Protein AF-A0A6L6CY96-F1 (afdb_monomer_lite)

Radius of gyration: 15.55 Å; chains: 1; bounding box: 27×27×43 Å

Sequence (72 aa):
MAVPVLTNEQRIAASAKAVEVRTKRAALRRQLKESKVTFTEVLSVADSDDIVSGMRVVTILESLPGIGKIKA

Foldseek 3Di:
DDDDDDDPVSVVVVVVVVVVLVVVLVVLLVCQLVVVADPVRLVVCCVVDPSSVPDDPLSSQCSHPPGHPVND

Structure (mmCIF, N/CA/C/O backbone):
data_AF-A0A6L6CY96-F1
#
_entry.id   AF-A0A6L6CY96-F1
#
loop_
_atom_site.group_PDB
_atom_site.id
_atom_site.type_symbol
_atom_site.label_atom_id
_atom_site.label_alt_id
_atom_site.label_comp_id
_atom_site.label_asym_id
_atom_site.label_entity_id
_atom_site.label_seq_id
_atom_site.pdbx_PDB_ins_code
_atom_site.Cartn_x
_atom_site.Cartn_y
_atom_site.Cartn_z
_atom_site.occupancy
_atom_site.B_iso_or_equiv
_atom_site.auth_seq_id
_atom_site.auth_comp_id
_atom_site.auth_asym_id
_atom_site.auth_atom_id
_atom_site.pdbx_PDB_model_num
ATOM 1 N N . MET A 1 1 ? -6.251 -15.985 -28.614 1.00 48.47 1 MET A N 1
ATOM 2 C CA . MET A 1 1 ? -5.491 -14.853 -29.190 1.00 48.47 1 MET A CA 1
ATOM 3 C C . MET A 1 1 ? -4.069 -14.942 -28.653 1.00 48.47 1 MET A C 1
ATOM 5 O O . MET A 1 1 ? -3.924 -15.162 -27.457 1.00 48.47 1 MET A O 1
ATOM 9 N N . ALA A 1 2 ? -3.056 -14.929 -29.523 1.00 57.22 2 ALA A N 1
ATOM 10 C CA . ALA A 1 2 ? -1.666 -15.228 -29.166 1.00 57.22 2 ALA A CA 1
ATOM 11 C C . ALA A 1 2 ? -1.102 -14.207 -28.164 1.00 57.22 2 ALA A C 1
ATOM 13 O O . ALA A 1 2 ? -1.268 -13.002 -28.343 1.00 57.22 2 ALA A O 1
ATOM 14 N N . VAL A 1 3 ? -0.455 -14.699 -27.106 1.00 64.50 3 VAL A N 1
ATOM 15 C CA . VAL A 1 3 ? 0.179 -13.863 -26.082 1.00 64.50 3 VAL A CA 1
ATOM 16 C C . VAL A 1 3 ? 1.407 -13.191 -26.709 1.00 64.50 3 VAL A C 1
ATOM 18 O O . VAL A 1 3 ? 2.260 -13.904 -27.242 1.00 64.50 3 VAL A O 1
ATOM 21 N N . PRO A 1 4 ? 1.523 -11.853 -26.678 1.00 71.31 4 PRO A N 1
ATOM 22 C CA . PRO A 1 4 ? 2.709 -11.174 -27.176 1.00 71.31 4 PRO A CA 1
ATOM 23 C C . PRO A 1 4 ? 3.931 -11.604 -26.357 1.00 71.31 4 PRO A C 1
ATOM 25 O O . PRO A 1 4 ? 3.959 -11.484 -25.130 1.00 71.31 4 PRO A O 1
ATOM 28 N N . VAL A 1 5 ? 4.941 -12.138 -27.042 1.00 72.69 5 VAL A N 1
ATOM 29 C CA . VAL A 1 5 ? 6.199 -12.559 -26.424 1.00 72.69 5 VAL A CA 1
ATOM 30 C C . VAL A 1 5 ? 7.029 -11.304 -26.172 1.00 72.69 5 VAL A C 1
ATOM 32 O O . VAL A 1 5 ? 7.599 -10.727 -27.093 1.00 72.69 5 VAL A O 1
ATOM 35 N N . LEU A 1 6 ? 7.052 -10.852 -24.917 1.00 67.69 6 LEU A N 1
ATOM 36 C CA . LEU A 1 6 ? 7.858 -9.712 -24.475 1.00 67.69 6 LEU A CA 1
ATOM 37 C C . LEU A 1 6 ? 9.339 -9.957 -24.782 1.00 67.69 6 LEU A C 1
ATOM 39 O O . LEU A 1 6 ? 9.902 -10.973 -24.356 1.00 67.69 6 LEU A O 1
ATOM 43 N N . THR A 1 7 ? 9.977 -8.997 -25.451 1.00 81.56 7 THR A N 1
ATOM 44 C CA . THR A 1 7 ? 11.438 -8.976 -25.584 1.00 81.56 7 THR A CA 1
ATOM 45 C C . THR A 1 7 ? 12.080 -8.810 -24.201 1.00 81.56 7 THR A C 1
ATOM 47 O O . THR A 1 7 ? 11.464 -8.283 -23.267 1.00 81.56 7 THR A O 1
ATOM 50 N N . ASN A 1 8 ? 13.322 -9.274 -24.028 1.00 79.12 8 ASN A N 1
ATOM 51 C CA . ASN A 1 8 ? 14.009 -9.206 -22.730 1.00 79.12 8 ASN A CA 1
ATOM 52 C C . ASN A 1 8 ? 14.078 -7.768 -22.181 1.00 79.12 8 ASN A C 1
ATOM 54 O O . ASN A 1 8 ? 13.886 -7.555 -20.986 1.00 79.12 8 ASN A O 1
ATOM 58 N N . GLU A 1 9 ? 14.250 -6.779 -23.057 1.00 78.69 9 GLU A N 1
ATOM 59 C CA . GLU A 1 9 ? 14.266 -5.356 -22.704 1.00 78.69 9 GLU A CA 1
ATOM 60 C C . GLU A 1 9 ? 12.909 -4.864 -22.181 1.00 78.69 9 GLU A C 1
ATOM 62 O O . GLU A 1 9 ? 12.839 -4.205 -21.142 1.00 78.69 9 GLU A O 1
ATOM 67 N N . GLN A 1 10 ? 11.807 -5.248 -22.834 1.00 79.50 10 GLN A N 1
ATOM 68 C CA . GLN A 1 10 ? 10.458 -4.902 -22.377 1.00 79.50 10 GLN A CA 1
ATOM 69 C C . GLN A 1 10 ? 10.125 -5.566 -21.038 1.00 79.50 10 GLN A C 1
ATOM 71 O O . GLN A 1 10 ? 9.433 -4.973 -20.209 1.00 79.50 10 GLN A O 1
ATOM 76 N N . ARG A 1 11 ? 10.647 -6.774 -20.788 1.00 79.38 11 ARG A N 1
ATOM 77 C CA . ARG A 1 11 ? 10.487 -7.466 -19.502 1.00 79.38 11 ARG A CA 1
ATOM 78 C C . ARG A 1 11 ? 11.207 -6.729 -18.375 1.00 79.38 11 ARG A C 1
ATOM 80 O O . ARG A 1 11 ? 10.622 -6.546 -17.309 1.00 79.38 11 ARG A O 1
ATOM 87 N N . ILE A 1 12 ? 12.440 -6.280 -18.613 1.00 81.81 12 ILE A N 1
ATOM 88 C CA . ILE A 1 12 ? 13.209 -5.497 -17.636 1.00 81.81 12 ILE A CA 1
ATOM 89 C C . ILE A 1 12 ? 12.486 -4.174 -17.351 1.00 81.81 12 ILE A C 1
ATOM 91 O O . ILE A 1 12 ? 12.220 -3.866 -16.188 1.00 81.81 12 ILE A O 1
ATOM 95 N N . ALA A 1 13 ? 12.054 -3.454 -18.390 1.00 80.88 13 ALA A N 1
ATOM 96 C CA . ALA A 1 13 ? 11.314 -2.201 -18.236 1.00 80.88 13 ALA A CA 1
ATOM 97 C C . ALA A 1 13 ? 9.978 -2.384 -17.488 1.00 80.88 13 ALA A C 1
ATOM 99 O O . ALA A 1 13 ? 9.645 -1.596 -16.601 1.00 80.88 13 ALA A O 1
ATOM 100 N N . ALA A 1 14 ? 9.222 -3.444 -17.790 1.00 80.88 14 ALA A N 1
ATOM 101 C CA . ALA A 1 14 ? 7.984 -3.766 -17.082 1.00 80.88 14 ALA A CA 1
ATOM 102 C C . ALA A 1 14 ? 8.240 -4.151 -15.615 1.00 80.88 14 ALA A C 1
ATOM 104 O O . ALA A 1 14 ? 7.467 -3.774 -14.734 1.00 80.88 14 ALA A O 1
ATOM 105 N N . SER A 1 15 ? 9.336 -4.862 -15.334 1.00 82.94 15 SER A N 1
ATOM 106 C CA . SER A 1 15 ? 9.709 -5.236 -13.969 1.00 82.94 15 SER A CA 1
ATOM 107 C C . SER A 1 15 ? 10.080 -4.021 -13.114 1.00 82.94 15 SER A C 1
ATOM 109 O O . SER A 1 15 ? 9.612 -3.926 -11.980 1.00 82.94 15 SER A O 1
ATOM 111 N N . ALA A 1 16 ? 10.817 -3.053 -13.671 1.00 85.69 16 ALA A N 1
ATOM 112 C CA . ALA A 1 16 ? 11.167 -1.809 -12.988 1.00 85.69 16 ALA A CA 1
ATOM 113 C C . ALA A 1 16 ? 9.912 -0.993 -12.643 1.00 85.69 16 ALA A C 1
ATOM 115 O O . ALA A 1 16 ? 9.691 -0.657 -11.479 1.00 85.69 16 ALA A O 1
ATOM 116 N N . LYS A 1 17 ? 9.011 -0.804 -13.619 1.00 84.56 17 LYS A N 1
ATOM 117 C CA . LYS A 1 17 ? 7.709 -0.155 -13.392 1.00 84.56 17 LYS A CA 1
ATOM 118 C C . LYS A 1 17 ? 6.883 -0.879 -12.325 1.00 84.56 17 LYS A C 1
ATOM 120 O O . LYS A 1 17 ? 6.274 -0.244 -11.468 1.00 84.56 17 LYS A O 1
ATOM 125 N N . ALA A 1 18 ? 6.880 -2.214 -12.325 1.00 85.06 18 ALA A N 1
ATOM 126 C CA . ALA A 1 18 ? 6.164 -2.989 -11.315 1.00 85.06 18 ALA A CA 1
ATOM 127 C C . ALA A 1 18 ? 6.744 -2.796 -9.903 1.00 85.06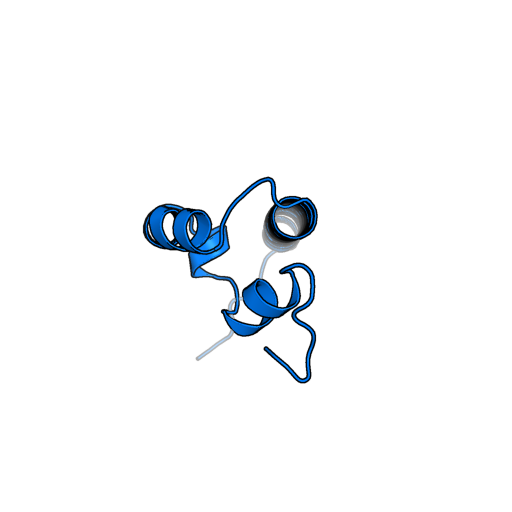 18 ALA A C 1
ATOM 129 O O . ALA A 1 18 ? 5.985 -2.761 -8.932 1.00 85.06 18 ALA A O 1
ATOM 130 N N . VAL A 1 19 ? 8.068 -2.668 -9.773 1.00 87.62 19 VAL A N 1
ATOM 131 C CA . VAL A 1 19 ? 8.722 -2.363 -8.493 1.00 87.62 19 VAL A CA 1
ATOM 132 C C . VAL A 1 19 ? 8.318 -0.973 -8.007 1.00 87.62 19 VAL A C 1
ATOM 134 O O . VAL A 1 19 ? 7.867 -0.859 -6.870 1.00 87.62 19 VAL A O 1
ATOM 137 N N . GLU A 1 20 ? 8.375 0.046 -8.865 1.00 87.00 20 GLU A N 1
ATOM 138 C CA . GLU A 1 20 ? 7.955 1.416 -8.527 1.00 87.00 20 GLU A CA 1
ATOM 139 C C . GLU A 1 20 ? 6.494 1.492 -8.070 1.00 87.00 20 GLU A C 1
ATOM 141 O O . GLU A 1 20 ? 6.164 2.156 -7.087 1.00 87.00 20 GLU A O 1
ATOM 146 N N . VAL A 1 21 ? 5.594 0.774 -8.743 1.00 87.19 21 VAL A N 1
ATOM 147 C CA . VAL A 1 21 ? 4.186 0.726 -8.332 1.00 87.19 21 VAL A CA 1
ATOM 148 C C . VAL A 1 21 ? 4.052 0.062 -6.959 1.00 87.19 21 VAL A C 1
ATOM 150 O O . VAL A 1 21 ? 3.354 0.573 -6.083 1.00 87.19 21 VAL A O 1
ATOM 153 N N . ARG A 1 22 ? 4.740 -1.062 -6.721 1.00 87.81 22 ARG A N 1
ATOM 154 C CA . ARG A 1 22 ? 4.683 -1.769 -5.429 1.00 87.81 22 ARG A CA 1
ATOM 155 C C . ARG A 1 22 ? 5.250 -0.929 -4.282 1.00 87.81 22 ARG A C 1
ATOM 157 O O . ARG A 1 22 ? 4.677 -0.966 -3.191 1.00 87.81 22 ARG A O 1
ATOM 164 N N . THR A 1 23 ? 6.321 -0.166 -4.507 1.00 87.19 23 THR A N 1
ATOM 165 C CA . THR A 1 23 ? 6.912 0.711 -3.482 1.00 87.19 23 THR A CA 1
ATOM 166 C C . THR A 1 23 ? 5.986 1.873 -3.139 1.00 87.19 23 THR A C 1
ATOM 168 O O . THR A 1 23 ? 5.739 2.109 -1.955 1.00 87.19 23 THR A O 1
ATOM 171 N N . LYS A 1 24 ? 5.381 2.530 -4.137 1.00 87.31 24 LYS A N 1
ATOM 172 C CA . LYS A 1 24 ? 4.399 3.604 -3.906 1.00 87.31 24 LYS A CA 1
ATOM 173 C C . LYS A 1 24 ? 3.170 3.106 -3.136 1.00 87.31 24 LYS A C 1
ATOM 175 O O . LYS A 1 24 ? 2.766 3.726 -2.155 1.00 87.31 24 LYS A O 1
ATOM 180 N N . ARG A 1 25 ? 2.649 1.918 -3.472 1.00 87.12 25 ARG A N 1
ATOM 181 C CA . ARG A 1 25 ? 1.558 1.277 -2.707 1.00 87.12 25 ARG A CA 1
ATOM 182 C C . ARG A 1 25 ? 1.948 0.983 -1.258 1.00 87.12 25 ARG A C 1
ATOM 184 O O . ARG A 1 25 ? 1.134 1.124 -0.350 1.00 87.12 25 ARG A O 1
ATOM 191 N N . ALA A 1 26 ? 3.183 0.546 -1.010 1.00 87.81 26 ALA A N 1
ATOM 192 C CA . ALA A 1 26 ? 3.668 0.327 0.352 1.00 87.81 26 ALA A CA 1
ATOM 193 C C . ALA A 1 26 ? 3.776 1.641 1.145 1.00 87.81 26 ALA A C 1
ATOM 195 O O . ALA A 1 26 ? 3.397 1.665 2.316 1.00 87.81 26 ALA A O 1
ATOM 196 N N . ALA A 1 27 ? 4.224 2.726 0.506 1.00 87.81 27 ALA A N 1
ATOM 197 C CA . ALA A 1 27 ? 4.291 4.050 1.119 1.00 87.81 27 ALA A CA 1
ATOM 198 C C . ALA A 1 27 ? 2.900 4.575 1.510 1.00 87.81 27 ALA A C 1
ATOM 200 O O . ALA A 1 27 ? 2.721 4.987 2.654 1.00 87.81 27 ALA A O 1
ATOM 201 N N . LEU A 1 28 ? 1.904 4.465 0.622 1.00 85.62 28 LEU A N 1
ATOM 202 C CA . LEU A 1 28 ? 0.518 4.855 0.914 1.00 85.62 28 LEU A CA 1
ATOM 203 C C . LEU A 1 28 ? -0.060 4.089 2.110 1.00 85.62 28 LEU A C 1
ATOM 205 O O . LEU A 1 28 ? -0.612 4.685 3.031 1.00 85.62 28 LEU A O 1
ATOM 209 N N . ARG A 1 29 ? 0.137 2.766 2.160 1.00 84.88 29 ARG A N 1
ATOM 210 C CA . ARG A 1 29 ? -0.310 1.953 3.306 1.00 84.88 29 ARG A CA 1
ATOM 211 C C . ARG A 1 29 ? 0.367 2.358 4.610 1.00 84.88 29 ARG A C 1
ATOM 213 O O . ARG A 1 29 ? -0.268 2.362 5.659 1.00 84.88 29 ARG A O 1
ATOM 220 N N . ARG A 1 30 ? 1.651 2.717 4.556 1.00 86.00 30 ARG A N 1
ATOM 221 C CA . ARG A 1 30 ? 2.376 3.223 5.725 1.00 86.00 30 ARG A CA 1
ATOM 222 C C . ARG A 1 30 ? 1.827 4.576 6.183 1.00 86.00 30 ARG A C 1
ATOM 224 O O . ARG A 1 30 ? 1.640 4.758 7.378 1.00 86.00 30 ARG A O 1
ATOM 231 N N . GLN A 1 31 ? 1.532 5.485 5.256 1.00 85.44 31 GLN A N 1
ATOM 232 C CA . GLN A 1 31 ? 0.931 6.785 5.567 1.00 85.44 31 GLN A CA 1
ATOM 233 C C . GLN A 1 31 ? -0.466 6.644 6.190 1.00 85.44 31 GLN A C 1
ATOM 235 O O . GLN A 1 31 ? -0.752 7.324 7.174 1.00 85.44 31 G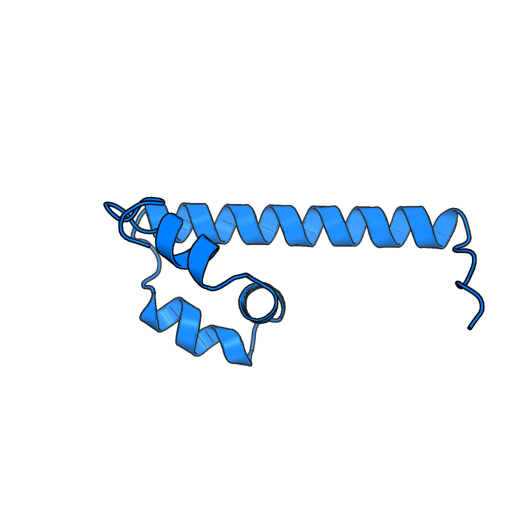LN A O 1
ATOM 240 N N . LEU A 1 32 ? -1.290 5.719 5.681 1.00 85.31 32 LEU A N 1
ATOM 241 C CA . LEU A 1 32 ? -2.599 5.383 6.257 1.00 85.31 32 LEU A CA 1
ATOM 242 C C . LEU A 1 32 ? -2.475 4.815 7.674 1.00 85.31 32 LEU A C 1
ATOM 244 O O . LEU A 1 32 ? -3.219 5.209 8.568 1.00 85.31 32 LEU A O 1
ATOM 248 N N . LYS A 1 33 ? -1.494 3.934 7.904 1.00 83.94 33 LYS A N 1
ATOM 249 C CA . LYS A 1 33 ? -1.218 3.370 9.231 1.00 83.94 33 LYS A CA 1
ATOM 250 C C . LYS A 1 33 ? -0.723 4.420 10.230 1.00 83.94 33 LYS A C 1
ATOM 252 O O . LYS A 1 33 ? -1.036 4.330 11.412 1.00 83.94 33 LYS A O 1
ATOM 257 N N . GLU A 1 34 ? 0.070 5.385 9.768 1.00 85.69 34 GLU A N 1
ATOM 258 C CA . GLU A 1 34 ? 0.578 6.508 10.567 1.00 85.69 34 GLU A CA 1
ATOM 259 C C . GLU A 1 34 ? -0.472 7.622 10.762 1.00 85.69 34 GLU A C 1
ATOM 261 O O . GLU A 1 34 ? -0.153 8.649 11.357 1.00 85.69 34 GLU A O 1
ATOM 266 N N . SER A 1 35 ? -1.704 7.439 10.266 1.00 80.69 35 SER A N 1
ATOM 267 C CA . SER A 1 35 ? -2.787 8.435 10.298 1.00 80.69 35 SER A CA 1
ATOM 268 C C . SER A 1 35 ? -2.421 9.772 9.636 1.00 80.69 35 SER A C 1
ATOM 270 O O . SER A 1 35 ? -2.999 10.805 9.962 1.00 80.69 35 SER A O 1
ATOM 272 N N . LYS A 1 36 ? -1.449 9.766 8.712 1.00 80.50 36 LYS A N 1
ATOM 273 C CA . LYS A 1 36 ? -1.002 10.962 7.974 1.00 80.50 36 LYS A CA 1
ATOM 274 C C . LYS A 1 36 ? -1.935 11.342 6.832 1.00 80.50 36 LYS A C 1
ATOM 276 O O . LYS A 1 36 ? -1.892 12.478 6.382 1.00 80.50 36 LYS A O 1
ATOM 281 N N . VAL A 1 37 ? -2.704 10.373 6.344 1.00 81.12 37 VAL A N 1
ATOM 282 C CA . VAL A 1 37 ? -3.651 10.528 5.241 1.00 81.12 37 VAL A CA 1
ATOM 283 C C . VAL A 1 37 ? -4.936 9.826 5.650 1.00 81.12 37 VAL A C 1
ATOM 285 O O . VAL A 1 37 ? -4.892 8.709 6.177 1.00 81.12 37 VAL A O 1
ATOM 288 N N . THR A 1 38 ? -6.075 10.477 5.437 1.00 80.62 38 THR A N 1
ATOM 289 C CA . THR A 1 38 ? -7.386 9.900 5.761 1.00 80.62 38 THR A CA 1
ATOM 290 C C . THR A 1 38 ? -7.925 9.048 4.613 1.00 80.62 38 THR A C 1
ATOM 292 O O . THR A 1 38 ? -7.578 9.235 3.449 1.00 80.62 38 THR A O 1
ATOM 295 N N . PHE A 1 39 ? -8.816 8.101 4.913 1.00 79.44 39 PHE A N 1
ATOM 296 C CA . PHE A 1 39 ? -9.462 7.287 3.876 1.00 79.44 39 PHE A CA 1
ATOM 297 C C . PHE A 1 39 ? -10.225 8.144 2.852 1.00 79.44 39 PHE A C 1
ATOM 299 O O . PHE A 1 39 ? -10.198 7.859 1.659 1.00 79.44 39 PHE A O 1
ATOM 306 N N . THR A 1 40 ? -10.851 9.228 3.313 1.00 81.56 40 THR A N 1
ATOM 307 C CA . THR A 1 40 ? -11.532 10.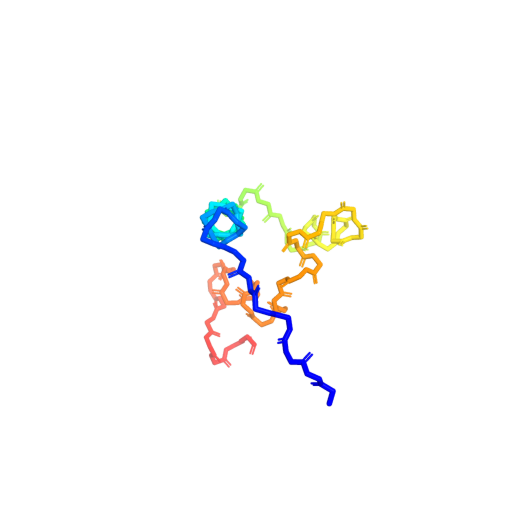219 2.473 1.00 81.56 40 THR A CA 1
ATOM 308 C C . THR A 1 40 ? -10.582 10.951 1.529 1.00 81.56 40 THR A C 1
ATOM 310 O O . THR A 1 40 ? -10.938 11.159 0.375 1.00 81.56 40 THR A O 1
ATOM 313 N N . GLU A 1 41 ? -9.370 11.290 1.978 1.00 81.50 41 GLU A N 1
ATOM 314 C CA . GLU A 1 41 ? -8.331 11.881 1.119 1.00 81.50 41 GLU A CA 1
ATOM 315 C C . GLU A 1 41 ? -7.796 10.880 0.091 1.00 81.50 41 GLU A C 1
ATOM 317 O O . GLU A 1 41 ? -7.533 11.236 -1.052 1.00 81.50 41 GLU A O 1
ATOM 322 N N . VAL A 1 42 ? -7.661 9.605 0.462 1.00 81.06 42 VAL A N 1
ATOM 323 C CA . VAL A 1 42 ? -7.264 8.567 -0.503 1.00 81.06 42 VAL A CA 1
ATOM 324 C C . VAL A 1 42 ? -8.335 8.394 -1.580 1.00 81.06 42 VAL A C 1
ATOM 326 O O . VAL A 1 42 ? -8.001 8.253 -2.752 1.00 81.06 42 VAL A O 1
ATOM 329 N N . LEU A 1 43 ? -9.614 8.444 -1.205 1.00 81.00 43 LEU A N 1
ATOM 330 C CA . LEU A 1 43 ? -10.736 8.371 -2.141 1.00 81.00 43 LEU A CA 1
ATOM 331 C C . LEU A 1 43 ? -10.840 9.594 -3.053 1.00 81.00 43 LEU A C 1
ATOM 333 O O . LEU A 1 43 ? -11.133 9.424 -4.230 1.00 81.00 43 LEU A O 1
ATOM 337 N N . SER A 1 44 ? -10.573 10.804 -2.555 1.00 82.00 44 SER A N 1
ATOM 338 C CA . SER A 1 44 ? -10.612 12.008 -3.397 1.00 82.00 44 SER A CA 1
ATOM 339 C C . SER A 1 44 ? -9.494 12.035 -4.440 1.00 82.00 44 SER A C 1
ATOM 341 O O . SER A 1 44 ? -9.663 12.605 -5.514 1.00 82.00 44 SER A O 1
ATOM 343 N N . VAL A 1 45 ? -8.362 11.395 -4.145 1.00 77.44 45 VAL A N 1
ATOM 344 C CA . VAL A 1 45 ? -7.228 11.277 -5.069 1.00 77.44 45 VAL A CA 1
ATOM 345 C C . VAL A 1 45 ? -7.339 10.025 -5.954 1.00 77.44 45 VAL A C 1
ATOM 347 O O . VAL A 1 45 ? -6.633 9.921 -6.955 1.00 77.44 45 VAL A O 1
ATOM 350 N N . ALA A 1 46 ? -8.259 9.099 -5.657 1.00 74.81 46 ALA A N 1
ATOM 351 C CA . ALA A 1 46 ? -8.426 7.847 -6.397 1.00 74.81 46 ALA A CA 1
ATOM 352 C C . ALA A 1 46 ? -8.757 8.046 -7.885 1.00 74.81 46 ALA A C 1
ATOM 354 O O . ALA A 1 46 ? -8.333 7.235 -8.704 1.00 74.81 46 ALA A O 1
ATOM 355 N N . ASP A 1 47 ? -9.449 9.133 -8.237 1.00 71.94 47 ASP A N 1
ATOM 356 C CA . ASP A 1 47 ? -9.783 9.462 -9.630 1.00 71.94 47 ASP A CA 1
ATOM 357 C C . ASP A 1 47 ? -8.587 10.023 -10.418 1.00 71.94 47 ASP A C 1
ATOM 359 O O . ASP A 1 47 ? -8.595 10.036 -11.647 1.00 71.94 47 ASP A O 1
ATOM 363 N N . SER A 1 48 ? -7.559 10.509 -9.718 1.00 73.62 48 SER A N 1
ATOM 364 C CA . SER A 1 48 ? -6.393 11.176 -10.316 1.00 73.62 48 SER A CA 1
ATOM 365 C C . SER A 1 48 ? -5.119 10.332 -10.255 1.00 73.62 48 SER A C 1
ATOM 367 O O . SER A 1 48 ? -4.222 10.518 -11.076 1.00 73.62 48 SER A O 1
ATOM 369 N N . ASP A 1 49 ? -5.018 9.418 -9.288 1.00 77.06 49 ASP A N 1
ATOM 370 C CA . ASP A 1 49 ? -3.836 8.591 -9.077 1.00 77.06 49 ASP A CA 1
ATOM 371 C C . ASP A 1 49 ? -4.109 7.130 -9.453 1.00 77.06 49 ASP A C 1
ATOM 373 O O . ASP A 1 49 ? -4.772 6.374 -8.733 1.00 77.06 49 ASP A O 1
ATOM 377 N N . ASP A 1 50 ? -3.519 6.712 -10.573 1.00 74.94 50 ASP A N 1
ATOM 378 C CA . ASP A 1 50 ? -3.606 5.352 -11.120 1.00 74.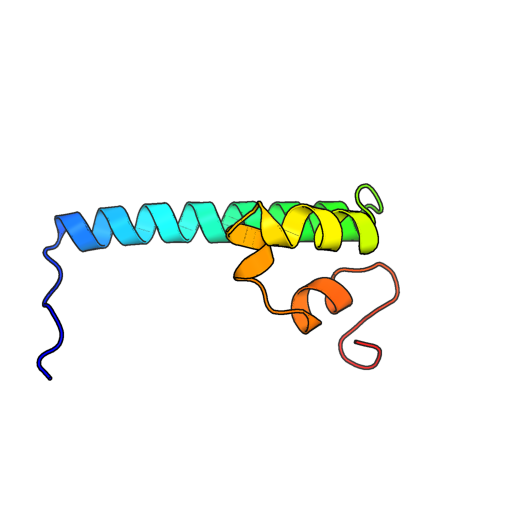94 50 ASP A CA 1
ATOM 379 C C . ASP A 1 50 ? -3.133 4.269 -10.130 1.00 74.94 50 ASP A C 1
ATOM 381 O O . ASP A 1 50 ? -3.458 3.080 -10.227 1.00 74.94 50 ASP A O 1
ATOM 385 N N . ILE A 1 51 ? -2.330 4.666 -9.142 1.00 76.81 51 ILE A N 1
ATOM 386 C CA . ILE A 1 51 ? -1.829 3.762 -8.110 1.00 76.81 51 ILE A CA 1
ATOM 387 C C . ILE A 1 51 ? -2.945 3.397 -7.136 1.00 76.81 51 ILE A C 1
ATOM 389 O O . ILE A 1 51 ? -3.033 2.227 -6.745 1.00 76.81 51 ILE A O 1
ATOM 393 N N . VAL A 1 52 ? -3.763 4.382 -6.759 1.00 78.62 52 VAL A N 1
ATOM 394 C CA . VAL A 1 52 ? -4.896 4.224 -5.844 1.00 78.62 52 VAL A CA 1
ATOM 395 C C . VAL A 1 52 ? -6.068 3.576 -6.576 1.00 78.62 52 VAL A C 1
ATOM 397 O O . VAL A 1 52 ? -6.628 2.612 -6.052 1.00 78.62 52 VAL A O 1
ATOM 400 N N . SER A 1 53 ? -6.366 4.011 -7.808 1.00 79.38 53 SER A N 1
ATOM 401 C CA . SER A 1 53 ? -7.416 3.413 -8.649 1.00 79.38 53 SER A CA 1
ATOM 402 C C . SER A 1 53 ? -7.171 1.915 -8.896 1.00 79.38 53 SER A C 1
ATOM 404 O O . SER A 1 53 ? -8.092 1.099 -8.864 1.00 79.38 53 SER A O 1
ATOM 406 N N . GLY A 1 54 ? -5.901 1.521 -9.058 1.00 80.88 54 GLY A N 1
ATOM 407 C CA . GLY A 1 54 ? -5.485 0.135 -9.262 1.00 80.88 54 GLY A CA 1
ATOM 408 C C . GLY A 1 54 ? -5.303 -0.695 -7.982 1.00 80.88 54 GLY A C 1
ATOM 409 O O . GLY A 1 54 ? -4.831 -1.839 -8.069 1.00 80.88 54 GLY A O 1
ATOM 410 N N . MET A 1 55 ? -5.585 -0.151 -6.792 1.00 83.81 55 MET A N 1
ATOM 411 C CA . MET A 1 55 ? -5.511 -0.875 -5.518 1.00 83.81 55 MET A CA 1
ATOM 412 C C . MET A 1 55 ? -6.862 -1.476 -5.121 1.00 83.81 55 MET A C 1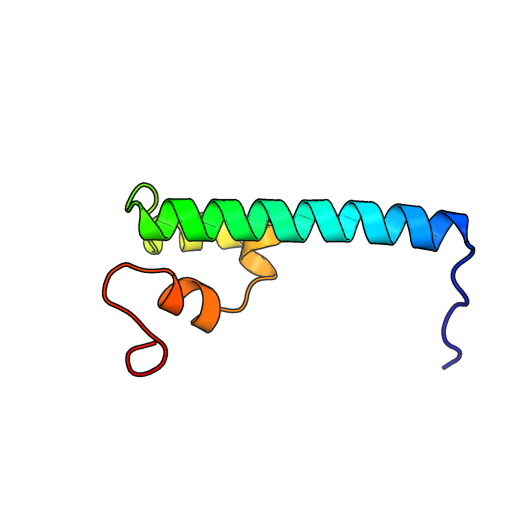
ATOM 414 O O . MET A 1 55 ? -7.929 -0.934 -5.376 1.00 83.81 55 MET A O 1
ATOM 418 N N . ARG A 1 56 ? -6.826 -2.623 -4.434 1.00 83.31 56 ARG A N 1
ATOM 419 C CA . ARG A 1 56 ? -8.044 -3.236 -3.888 1.00 83.31 56 ARG A CA 1
ATOM 420 C C . ARG A 1 56 ? -8.513 -2.451 -2.665 1.00 83.31 56 ARG A C 1
ATOM 422 O O . ARG A 1 56 ? -7.741 -2.298 -1.719 1.00 83.31 56 ARG A O 1
ATOM 429 N N . VAL A 1 57 ? -9.792 -2.081 -2.625 1.00 84.25 57 VAL A N 1
ATOM 430 C CA . VAL A 1 57 ? -10.398 -1.351 -1.494 1.00 84.25 57 VAL A CA 1
ATOM 431 C C . VAL A 1 57 ? -10.173 -2.070 -0.157 1.00 84.25 57 VAL A C 1
ATOM 433 O O . VAL A 1 57 ? -9.707 -1.453 0.793 1.00 84.25 57 VAL A O 1
ATOM 436 N N . VAL A 1 58 ? -10.357 -3.395 -0.111 1.00 84.25 58 VAL A N 1
ATOM 437 C CA . VAL A 1 58 ? -10.101 -4.213 1.095 1.00 84.25 58 VAL A CA 1
ATOM 438 C C . VAL A 1 58 ? -8.671 -4.027 1.620 1.00 84.25 58 VAL A C 1
ATOM 440 O O . VAL A 1 58 ? -8.456 -3.870 2.815 1.00 84.25 58 VAL A O 1
ATOM 443 N N . THR A 1 59 ? -7.672 -3.957 0.731 1.00 83.88 59 THR A N 1
ATOM 444 C CA . THR A 1 59 ? -6.272 -3.764 1.156 1.00 83.88 59 THR A CA 1
ATOM 445 C C . THR A 1 59 ? -5.984 -2.363 1.696 1.00 83.88 59 THR A C 1
ATOM 447 O O . THR A 1 59 ? -5.043 -2.191 2.471 1.00 83.88 59 THR A O 1
ATOM 450 N N . ILE A 1 60 ? -6.774 -1.365 1.292 1.00 83.75 60 ILE A N 1
ATOM 451 C CA . ILE A 1 60 ? -6.700 -0.001 1.828 1.00 83.75 60 ILE A CA 1
ATOM 452 C C . ILE A 1 60 ? -7.321 0.019 3.229 1.00 83.75 60 ILE A C 1
ATOM 454 O O . ILE A 1 60 ? -6.694 0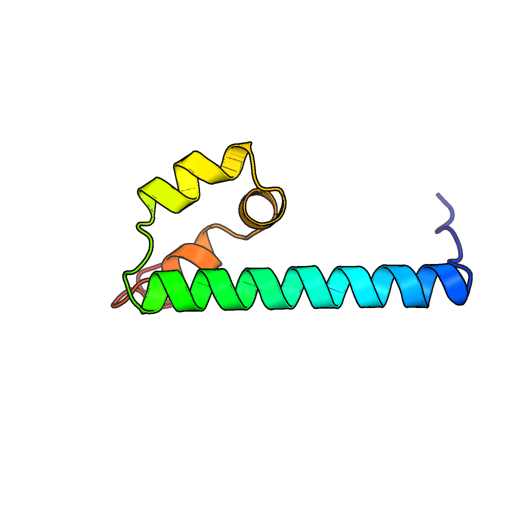.525 4.156 1.00 83.75 60 ILE A O 1
ATOM 458 N N . LEU A 1 61 ? -8.490 -0.608 3.399 1.00 83.19 61 LEU A N 1
ATOM 459 C CA . LEU A 1 61 ? -9.179 -0.718 4.687 1.00 83.19 61 LEU A CA 1
ATOM 460 C C . LEU A 1 61 ? -8.335 -1.458 5.735 1.00 83.19 61 LEU A C 1
ATOM 462 O O . LEU A 1 61 ? -8.172 -0.959 6.842 1.00 83.19 61 LEU A O 1
ATOM 466 N N . GLU A 1 62 ? -7.698 -2.574 5.369 1.00 85.38 62 GLU A N 1
ATOM 467 C CA . GLU A 1 62 ? -6.769 -3.314 6.246 1.00 85.38 62 GLU A CA 1
ATOM 468 C C . GLU A 1 62 ? -5.520 -2.516 6.665 1.00 85.38 62 GLU A C 1
ATOM 470 O O . GLU A 1 62 ? -4.795 -2.926 7.572 1.00 85.38 62 GLU A O 1
ATOM 475 N N . SER A 1 63 ? -5.215 -1.408 5.984 1.00 84.81 63 SER A N 1
ATOM 476 C CA . SER A 1 63 ? -4.063 -0.561 6.315 1.00 84.81 63 SER A CA 1
ATOM 477 C C . SER A 1 63 ? -4.400 0.519 7.345 1.00 84.81 63 SER A C 1
ATOM 479 O O . SER A 1 63 ? -3.488 1.173 7.854 1.00 84.81 63 SER A O 1
ATOM 481 N N . LEU A 1 64 ? -5.686 0.705 7.659 1.00 83.56 64 LEU A N 1
ATOM 482 C CA . LEU A 1 64 ? -6.139 1.668 8.652 1.00 83.56 64 LEU A CA 1
ATOM 483 C C . LEU A 1 64 ? -5.881 1.149 10.077 1.00 83.56 64 LEU A C 1
ATOM 485 O O . LEU A 1 64 ? -6.036 -0.045 10.356 1.00 83.56 64 LEU A O 1
ATOM 489 N N . PRO A 1 65 ? -5.501 2.031 11.016 1.00 82.81 65 PRO A N 1
ATOM 490 C CA . PRO A 1 65 ? -5.268 1.635 12.398 1.00 82.81 65 PRO A CA 1
ATOM 491 C C . PRO A 1 65 ? -6.552 1.067 13.020 1.00 82.81 65 PRO A C 1
ATOM 493 O O . PRO A 1 65 ? -7.603 1.700 13.014 1.00 82.81 65 PRO A O 1
ATOM 496 N N . GLY A 1 66 ? -6.466 -0.146 13.572 1.00 80.25 66 GLY A N 1
ATOM 497 C CA . GLY A 1 66 ? -7.594 -0.808 14.238 1.00 80.25 66 GLY A CA 1
ATOM 498 C C . GLY A 1 66 ? -8.557 -1.570 13.316 1.00 80.25 66 GLY A C 1
ATOM 499 O O . GLY A 1 66 ? -9.458 -2.243 13.831 1.00 80.25 66 GLY A O 1
ATOM 500 N N . ILE A 1 67 ? -8.343 -1.534 11.994 1.00 78.75 67 ILE A N 1
ATOM 501 C CA . ILE A 1 67 ? -9.063 -2.340 11.002 1.00 78.75 67 ILE A CA 1
ATOM 502 C C . ILE A 1 67 ? -8.119 -3.439 10.498 1.00 78.75 67 ILE A C 1
ATOM 504 O O . ILE A 1 67 ? -7.054 -3.175 9.958 1.00 78.75 67 ILE A O 1
ATOM 508 N N . GLY A 1 68 ? -8.493 -4.696 10.722 1.00 76.56 68 GLY A N 1
ATOM 509 C CA . GLY A 1 68 ? -7.773 -5.866 10.208 1.00 76.56 68 GLY A CA 1
ATOM 510 C C . GLY A 1 68 ? -8.699 -6.735 9.368 1.00 76.56 68 GLY A C 1
ATOM 511 O O . GLY A 1 68 ? -9.868 -6.407 9.220 1.00 76.56 68 GLY A O 1
ATOM 512 N N . LYS A 1 69 ? -8.218 -7.891 8.904 1.00 70.88 69 LYS A N 1
ATOM 513 C CA . LYS A 1 69 ? -8.950 -8.815 8.007 1.00 70.88 69 LYS A CA 1
ATOM 514 C C . LYS A 1 69 ? -10.379 -9.188 8.433 1.00 70.88 69 LYS A C 1
ATOM 516 O O . LYS A 1 69 ? -11.169 -9.605 7.605 1.00 70.88 69 LYS A O 1
ATOM 521 N N . ILE A 1 70 ? -10.682 -9.110 9.728 1.00 72.56 70 ILE A N 1
ATOM 522 C CA . ILE A 1 70 ? -11.992 -9.465 10.301 1.00 72.56 70 ILE A CA 1
ATOM 523 C C . ILE A 1 70 ? -12.955 -8.262 10.297 1.00 72.56 70 ILE A C 1
ATOM 525 O O . ILE A 1 70 ? -14.165 -8.439 10.317 1.00 72.56 70 ILE A O 1
ATOM 529 N N . LYS A 1 71 ? -12.417 -7.037 10.303 1.00 64.56 71 LYS A N 1
ATOM 530 C CA . LYS A 1 71 ? -13.173 -5.774 10.348 1.00 64.56 71 LYS A CA 1
ATOM 531 C C . LYS A 1 71 ? -13.187 -5.027 9.003 1.00 64.56 71 LYS A C 1
ATOM 533 O O . LYS A 1 71 ? -13.835 -3.988 8.930 1.00 64.56 71 LYS A O 1
ATOM 538 N N . ALA A 1 72 ? -12.419 -5.497 8.020 1.00 59.91 72 ALA A N 1
ATOM 539 C CA . ALA A 1 72 ? -12.200 -4.873 6.714 1.00 59.91 72 ALA A CA 1
ATOM 540 C C . ALA A 1 72 ? -13.135 -5.424 5.634 1.00 59.91 72 ALA A C 1
ATOM 542 O O . ALA A 1 72 ? -13.537 -6.603 5.754 1.00 59.91 72 ALA A O 1
#

pLDDT: mean 79.82, std 7.45, range [48.47, 87.81]

Secondary structure (DSSP, 8-state):
-PPP---HHHHHHHHHHHHHHHHHHHHHHHHHHTTSS-HHHHHHHTTT-HHHHTS-HHHHHTTSTT--TTT-